Protein AF-I4A6F4-F1 (afdb_monomer_lite)

Radius of gyration: 48.56 Å; chains: 1; bounding box: 114×41×137 Å

Structure (mmCIF, N/CA/C/O backbone):
data_AF-I4A6F4-F1
#
_entry.id   AF-I4A6F4-F1
#
loop_
_atom_site.group_PDB
_atom_site.id
_atom_site.type_symbol
_atom_site.label_atom_id
_atom_site.label_alt_id
_atom_site.label_comp_id
_atom_site.label_asym_id
_atom_site.label_entity_id
_atom_site.label_seq_id
_atom_site.pdbx_PDB_ins_code
_atom_site.Cartn_x
_atom_site.Cartn_y
_atom_site.Cartn_z
_atom_site.occupancy
_atom_site.B_iso_or_equiv
_atom_site.auth_seq_id
_atom_site.auth_comp_id
_atom_site.auth_asym_id
_atom_site.auth_atom_id
_atom_site.pdbx_PDB_model_num
ATOM 1 N N . MET A 1 1 ? -72.789 24.870 46.160 1.00 51.16 1 MET A N 1
ATOM 2 C CA . MET A 1 1 ? -72.442 25.345 44.813 1.00 51.16 1 MET A CA 1
ATOM 3 C C . MET A 1 1 ? -71.368 26.387 45.045 1.00 51.16 1 MET A C 1
ATOM 5 O O . MET A 1 1 ? -71.705 27.502 45.407 1.00 51.16 1 MET A O 1
ATOM 9 N N . ASP A 1 2 ? -70.092 26.040 45.122 1.00 49.81 2 ASP A N 1
ATOM 10 C CA . ASP A 1 2 ? -69.411 24.898 44.516 1.00 49.81 2 ASP A CA 1
ATOM 11 C C . ASP A 1 2 ? -68.252 24.481 45.430 1.00 49.81 2 ASP A C 1
ATOM 13 O O . ASP A 1 2 ? -67.253 25.184 45.541 1.00 49.81 2 ASP A O 1
ATOM 17 N N . ASP A 1 3 ? -68.458 23.373 4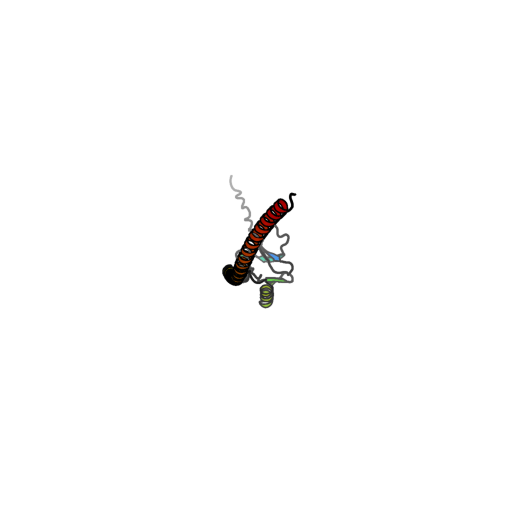6.141 1.00 59.25 3 ASP A N 1
ATOM 18 C CA . ASP A 1 3 ? -67.376 22.486 46.557 1.00 59.25 3 ASP A CA 1
ATOM 19 C C . ASP A 1 3 ? -67.260 21.441 45.440 1.00 59.25 3 ASP A C 1
ATOM 21 O O . ASP A 1 3 ? -68.283 21.059 44.866 1.00 59.25 3 ASP A O 1
ATOM 25 N N . ASP A 1 4 ? -66.031 20.998 45.193 1.00 53.00 4 ASP A N 1
ATOM 26 C CA . ASP A 1 4 ? -65.629 19.766 44.505 1.00 53.00 4 ASP A CA 1
ATOM 27 C C . ASP A 1 4 ? -64.910 19.874 43.151 1.00 53.00 4 ASP A C 1
ATOM 29 O O . ASP A 1 4 ? -65.380 20.445 42.167 1.00 53.00 4 ASP A O 1
ATOM 33 N N . LEU A 1 5 ? -63.793 19.131 43.150 1.00 51.16 5 LEU A N 1
ATOM 34 C CA . LEU A 1 5 ? -63.036 18.551 42.039 1.00 51.16 5 LEU A CA 1
ATOM 35 C C . LEU A 1 5 ? -61.946 19.426 41.416 1.00 51.16 5 LEU A C 1
ATOM 37 O O . LEU A 1 5 ? -61.908 19.654 40.209 1.00 51.16 5 LEU A O 1
ATOM 41 N N . ILE A 1 6 ? -60.937 19.758 42.227 1.00 55.88 6 ILE A N 1
ATOM 42 C CA . ILE A 1 6 ? -59.568 19.621 41.716 1.00 55.88 6 ILE A CA 1
ATOM 43 C C . ILE A 1 6 ? -59.304 18.114 41.681 1.00 55.88 6 ILE A C 1
ATOM 45 O O . ILE A 1 6 ? -59.107 17.482 42.716 1.00 55.88 6 ILE A O 1
ATOM 49 N N . LEU A 1 7 ? -59.405 17.530 40.488 1.00 46.59 7 LEU A N 1
ATOM 50 C CA . LEU A 1 7 ? -58.870 16.206 40.211 1.00 46.59 7 LEU A CA 1
ATOM 51 C C . LEU A 1 7 ? -57.353 16.312 40.399 1.00 46.59 7 LEU A C 1
ATOM 53 O O . LEU A 1 7 ? -56.658 16.836 39.532 1.00 46.59 7 LEU A O 1
ATOM 57 N N . GLU A 1 8 ? -56.852 15.893 41.561 1.00 54.62 8 GLU A N 1
ATOM 58 C CA . GLU A 1 8 ? -55.438 15.566 41.713 1.00 54.62 8 GLU A CA 1
ATOM 59 C C . GLU A 1 8 ? -55.176 14.374 40.791 1.00 54.62 8 GLU A C 1
ATOM 61 O O . GLU A 1 8 ? -55.435 13.223 41.145 1.00 54.62 8 GLU A O 1
ATOM 66 N N . GLU A 1 9 ? -54.757 14.657 39.557 1.00 61.19 9 GLU A N 1
ATOM 67 C CA . GLU A 1 9 ? -54.180 13.626 38.707 1.00 61.19 9 GLU A CA 1
ATOM 68 C C . GLU A 1 9 ? -52.990 13.026 39.466 1.00 61.19 9 GLU A C 1
ATOM 70 O O . GLU A 1 9 ? -52.179 13.786 40.014 1.00 61.19 9 GLU A O 1
ATOM 75 N N . PRO A 1 10 ? -52.894 11.689 39.573 1.00 58.97 10 PRO A N 1
ATOM 76 C CA . PRO A 1 10 ? -51.746 11.082 40.213 1.00 58.97 10 PRO A CA 1
ATOM 77 C C . PRO A 1 10 ? -50.509 11.540 39.442 1.00 58.97 10 PRO A C 1
ATOM 79 O O . PRO A 1 10 ? -50.438 11.400 38.223 1.00 58.97 10 PRO A O 1
ATOM 82 N N . PHE A 1 11 ? -49.557 12.140 40.155 1.00 52.06 11 PHE A N 1
ATOM 83 C CA . PHE A 1 11 ? -48.209 12.316 39.640 1.00 52.06 11 PHE A CA 1
ATOM 84 C C . PHE A 1 11 ? -47.697 10.915 39.305 1.00 52.06 11 PHE A C 1
ATOM 86 O O . PHE A 1 11 ? -47.312 10.177 40.211 1.00 52.06 11 PHE A O 1
ATOM 93 N N . ASP A 1 12 ? -47.744 10.537 38.029 1.00 57.62 12 ASP A N 1
ATOM 94 C CA . ASP A 1 12 ? -47.005 9.383 37.542 1.00 57.62 12 ASP A CA 1
ATOM 95 C C . ASP A 1 12 ? -45.531 9.666 37.856 1.00 57.62 12 ASP A C 1
ATOM 97 O O . ASP A 1 12 ? -44.896 10.565 37.295 1.00 57.62 12 ASP A O 1
ATOM 101 N N . GLU A 1 13 ? -45.010 8.956 38.852 1.00 55.34 13 GLU A N 1
ATOM 102 C CA . GLU A 1 13 ? -43.586 8.871 39.120 1.00 55.34 13 GLU A CA 1
ATOM 103 C C . GLU A 1 13 ? -42.965 8.292 37.848 1.00 55.34 13 GLU A C 1
ATOM 105 O O . GLU A 1 13 ? -43.191 7.131 37.517 1.00 55.34 13 GLU A O 1
ATOM 110 N N . TYR A 1 14 ? -42.283 9.130 37.061 1.00 57.88 14 TYR A N 1
ATOM 111 C CA . TYR A 1 14 ? -41.604 8.691 35.847 1.00 57.88 14 TYR A CA 1
ATOM 112 C C . TYR A 1 14 ? -40.527 7.678 36.247 1.00 57.88 14 TYR A C 1
ATOM 114 O O . TYR A 1 14 ? -39.403 8.063 36.578 1.00 57.88 14 TYR A O 1
ATOM 122 N N . GLU A 1 15 ? -40.866 6.388 36.237 1.00 63.31 15 GLU A N 1
ATOM 123 C CA . GLU A 1 15 ? -39.888 5.312 36.311 1.00 63.31 15 GLU A CA 1
ATOM 124 C C . GLU A 1 15 ? -38.983 5.463 35.089 1.00 63.31 15 GLU A C 1
ATOM 126 O O . GLU A 1 15 ? -39.359 5.168 33.954 1.00 63.31 15 GLU A O 1
ATOM 131 N N . GLN A 1 16 ? -37.797 6.026 35.308 1.00 72.62 16 GLN A N 1
ATOM 132 C CA . GLN A 1 16 ? -36.785 6.110 34.272 1.00 72.62 16 GLN A CA 1
ATOM 133 C C . GLN A 1 16 ? -36.462 4.678 33.835 1.00 72.62 16 GLN A C 1
ATOM 135 O O . GLN A 1 16 ? -36.217 3.825 34.684 1.00 72.62 16 GLN A O 1
ATOM 140 N N . GLU A 1 17 ? -36.476 4.392 32.534 1.00 85.94 17 GLU A N 1
ATOM 141 C CA . GLU A 1 17 ? -36.016 3.093 32.042 1.00 85.94 17 GLU A CA 1
ATOM 142 C C . GLU A 1 17 ? -34.481 3.024 32.115 1.00 85.94 17 GLU A C 1
ATOM 144 O O . GLU A 1 17 ? -33.806 4.024 31.836 1.00 85.94 17 GLU A O 1
ATOM 149 N N . PRO A 1 18 ? -33.895 1.871 32.489 1.00 93.31 18 PRO A N 1
ATOM 150 C CA . PRO A 1 18 ? -32.449 1.719 32.495 1.00 93.31 18 PRO A CA 1
ATOM 151 C C . PRO A 1 18 ? -31.903 1.818 31.068 1.00 93.31 18 PRO A C 1
ATOM 153 O O . PRO A 1 18 ? -32.432 1.234 30.119 1.00 93.31 18 PRO A O 1
ATOM 156 N N . ILE A 1 19 ? -30.794 2.533 30.922 1.00 95.75 19 ILE A N 1
ATOM 157 C CA . ILE A 1 19 ? -30.065 2.646 29.667 1.00 95.75 19 ILE A CA 1
ATOM 158 C C . ILE A 1 19 ? -29.242 1.374 29.480 1.00 95.75 19 ILE A C 1
ATOM 160 O O . ILE A 1 19 ? -28.391 1.037 30.305 1.00 95.75 19 ILE A O 1
ATOM 164 N N . LYS A 1 20 ? -29.475 0.676 28.371 1.00 96.88 20 LYS A N 1
ATOM 165 C CA . LYS A 1 20 ? -28.776 -0.565 28.020 1.00 96.88 20 LYS A CA 1
ATOM 166 C C . LYS A 1 20 ? -27.558 -0.249 27.171 1.00 96.88 20 LYS A C 1
ATOM 168 O O . LYS A 1 20 ? -27.630 0.620 26.304 1.00 96.88 20 LYS A O 1
ATOM 173 N N . VAL A 1 21 ? -26.460 -0.963 27.387 1.00 97.38 21 VAL A N 1
ATOM 174 C CA . VAL A 1 21 ? -25.222 -0.819 26.611 1.00 97.38 21 VAL A CA 1
ATOM 175 C C . VAL A 1 21 ? -25.013 -2.056 25.757 1.00 97.38 21 VAL A C 1
ATOM 177 O O . VAL A 1 21 ? -25.146 -3.186 26.227 1.00 97.38 21 VAL A O 1
ATOM 180 N N . TYR A 1 22 ? -24.661 -1.824 24.499 1.00 98.12 22 TYR A N 1
ATOM 181 C CA . TYR A 1 22 ? -24.540 -2.840 23.470 1.00 98.12 22 TYR A CA 1
ATOM 182 C C . TYR A 1 22 ? -23.189 -2.764 22.770 1.00 98.12 22 TYR A C 1
ATOM 184 O O . TYR A 1 22 ? -22.650 -1.676 22.575 1.00 98.12 22 TYR A O 1
ATOM 192 N N . VAL A 1 23 ? -22.677 -3.907 22.315 1.00 98.31 23 VAL A N 1
ATOM 193 C CA . VAL A 1 23 ? -21.463 -3.990 21.491 1.00 98.31 23 VAL A CA 1
ATOM 194 C C . VAL A 1 23 ? -21.682 -4.804 20.222 1.00 98.31 23 VAL A C 1
ATOM 196 O O . VAL A 1 23 ? -22.524 -5.701 20.184 1.00 98.31 23 VAL A O 1
ATOM 199 N N . GLN A 1 24 ? -20.889 -4.508 19.195 1.00 97.88 24 GLN A N 1
ATOM 200 C CA . GLN A 1 24 ? -20.689 -5.387 18.043 1.00 97.88 24 GLN A CA 1
ATOM 201 C C . GLN A 1 24 ? -19.291 -5.972 18.086 1.00 97.88 24 GLN A C 1
ATOM 203 O O . GLN A 1 24 ? -18.339 -5.293 18.485 1.00 97.88 24 GLN A O 1
ATOM 208 N N . THR A 1 25 ? -19.170 -7.209 17.618 1.00 97.94 25 THR A N 1
ATOM 209 C CA . THR A 1 25 ? -17.888 -7.892 17.508 1.00 97.94 25 THR A CA 1
ATOM 210 C C . THR A 1 25 ? -17.589 -8.324 16.083 1.00 97.94 25 THR A C 1
ATOM 212 O O . THR A 1 25 ? -18.502 -8.608 15.308 1.00 97.94 25 THR A O 1
ATOM 215 N N . ASP A 1 26 ? -16.305 -8.405 15.748 1.00 96.44 26 ASP A N 1
ATOM 216 C CA . ASP A 1 26 ? -15.858 -9.117 14.552 1.00 96.44 26 ASP A CA 1
ATOM 217 C C . ASP A 1 26 ? -15.886 -10.646 14.754 1.00 96.44 26 ASP A C 1
ATOM 219 O O . ASP A 1 26 ? -16.360 -11.161 15.773 1.00 96.44 26 ASP A O 1
ATOM 223 N N . THR A 1 27 ? -15.377 -11.389 13.768 1.00 95.06 27 THR A N 1
ATOM 224 C CA . THR A 1 27 ? -15.309 -12.859 13.800 1.00 95.06 27 THR A CA 1
ATOM 225 C C . THR A 1 27 ? -14.392 -13.415 14.886 1.00 95.06 27 THR A C 1
ATOM 227 O O . THR A 1 27 ? -14.558 -14.569 15.273 1.00 95.06 27 THR A O 1
ATOM 230 N N . ASP A 1 28 ? -13.455 -12.612 15.390 1.00 93.25 28 ASP A N 1
ATOM 231 C CA . ASP A 1 28 ? -12.518 -12.989 16.450 1.00 93.25 28 ASP A CA 1
ATOM 232 C C . ASP A 1 28 ? -13.023 -12.546 17.838 1.00 93.25 28 ASP A C 1
ATOM 234 O O . ASP A 1 28 ? -12.313 -12.675 18.840 1.00 93.25 28 ASP A O 1
ATOM 238 N N . GLY A 1 29 ? -14.244 -12.002 17.913 1.00 95.56 29 GLY A N 1
ATOM 239 C CA . GLY A 1 29 ? -14.855 -11.511 19.145 1.00 95.56 29 GLY A CA 1
ATOM 240 C C . GLY A 1 29 ? -14.322 -10.152 19.603 1.00 95.56 29 GLY A C 1
ATOM 241 O O . GLY A 1 29 ? -14.615 -9.738 20.726 1.00 95.56 29 GLY A O 1
ATOM 242 N N . ARG A 1 30 ? -13.541 -9.435 18.784 1.00 97.19 30 ARG A N 1
ATOM 243 C CA . ARG A 1 30 ? -13.025 -8.099 19.128 1.00 97.19 30 ARG A CA 1
ATOM 244 C C . ARG A 1 30 ? -14.174 -7.111 19.086 1.00 97.19 30 ARG A C 1
ATOM 246 O O . ARG A 1 30 ? -14.943 -7.119 18.132 1.00 97.19 30 ARG A O 1
ATOM 253 N N . ILE A 1 31 ? -14.290 -6.258 20.097 1.00 98.25 31 ILE A N 1
ATOM 254 C CA . ILE A 1 31 ? -15.349 -5.248 20.143 1.00 98.25 31 ILE A CA 1
ATOM 255 C C . ILE A 1 31 ? -14.988 -4.146 19.149 1.00 98.25 31 ILE A C 1
ATOM 257 O O . ILE A 1 31 ? -14.041 -3.396 19.372 1.00 98.25 31 ILE A O 1
ATOM 261 N N . ILE A 1 32 ? -15.744 -4.072 18.052 1.00 97.69 32 ILE A N 1
ATOM 262 C CA . ILE A 1 32 ? -15.523 -3.126 16.948 1.00 97.69 32 ILE A CA 1
ATOM 263 C C . ILE A 1 32 ? -16.420 -1.894 17.028 1.00 97.69 32 ILE A C 1
ATOM 265 O O . ILE A 1 32 ? -16.197 -0.917 16.316 1.00 97.69 32 ILE A O 1
ATOM 269 N N . SER A 1 33 ? -17.446 -1.946 17.877 1.00 97.94 33 SER A N 1
ATOM 270 C CA . SER A 1 33 ? -18.372 -0.848 18.118 1.00 97.94 33 SER A CA 1
ATOM 271 C C . SER A 1 33 ? -19.055 -1.019 19.470 1.00 97.94 33 SER A C 1
ATOM 273 O O . SER A 1 33 ? -19.253 -2.143 19.935 1.00 97.94 33 SER A O 1
ATOM 275 N N . ILE A 1 34 ? -19.431 0.095 20.090 1.00 97.94 34 ILE A N 1
ATOM 276 C CA . ILE A 1 34 ? -20.185 0.147 21.344 1.00 97.94 34 ILE A CA 1
ATOM 277 C C . ILE A 1 34 ? -21.226 1.265 21.246 1.00 97.94 34 ILE A C 1
ATOM 279 O O . ILE A 1 34 ? -20.953 2.318 20.674 1.00 97.94 34 ILE A O 1
ATOM 283 N N . ASN A 1 35 ? -22.430 1.043 21.763 1.00 97.50 35 ASN A N 1
ATOM 284 C CA . ASN A 1 35 ? -23.505 2.031 21.755 1.00 97.50 35 ASN A CA 1
ATOM 285 C C . ASN A 1 35 ? -24.459 1.830 22.943 1.00 97.50 35 ASN A C 1
ATOM 287 O O . ASN A 1 35 ? -24.297 0.889 23.720 1.00 97.50 35 ASN A O 1
ATOM 291 N N . SER A 1 36 ? -25.445 2.710 23.094 1.00 96.56 36 SER A N 1
ATOM 292 C CA . SER A 1 36 ? -26.486 2.607 24.116 1.00 96.56 36 SER A CA 1
ATOM 293 C C . SER A 1 36 ? -27.885 2.592 23.506 1.00 96.56 36 SER A C 1
ATOM 295 O O . SER A 1 36 ? -28.074 3.058 22.384 1.00 96.56 36 SER A O 1
ATOM 297 N N . SER A 1 37 ? -28.879 2.098 24.251 1.00 95.38 37 SER A N 1
ATOM 298 C CA . SER A 1 37 ? -30.295 2.100 23.838 1.00 95.38 37 SER A CA 1
ATOM 299 C C . SER A 1 37 ? -30.844 3.493 23.534 1.00 95.38 37 SER A C 1
ATOM 301 O O . SER A 1 37 ? -31.860 3.609 22.866 1.00 95.38 37 SER A O 1
ATOM 303 N N . VAL A 1 38 ? -30.180 4.550 24.006 1.00 94.50 38 VAL A N 1
ATOM 304 C CA . VAL A 1 38 ? -30.560 5.941 23.726 1.00 94.50 38 VAL A CA 1
ATOM 305 C C . VAL A 1 38 ? -30.331 6.303 22.258 1.00 94.50 38 VAL A C 1
ATOM 307 O O . VAL A 1 38 ? -31.074 7.100 21.695 1.00 94.50 38 VAL A O 1
ATOM 310 N N . PHE A 1 39 ? -29.293 5.735 21.641 1.00 94.25 39 PHE A N 1
ATOM 311 C CA . PHE A 1 39 ? -28.881 6.043 20.268 1.00 94.25 39 PHE A CA 1
ATOM 312 C C . PHE A 1 39 ? -29.023 4.845 19.323 1.00 94.25 39 PHE A C 1
ATOM 314 O O . PHE A 1 39 ? -28.575 4.912 18.177 1.00 94.25 39 PHE A O 1
ATOM 321 N N . LEU A 1 40 ? -29.574 3.734 19.813 1.00 94.50 40 LEU A N 1
ATOM 322 C CA . LEU A 1 40 ? -29.705 2.485 19.080 1.00 94.50 40 LEU A CA 1
ATOM 323 C C . LEU A 1 40 ? -31.178 2.077 19.020 1.00 94.50 40 LEU A C 1
ATOM 325 O O . LEU A 1 40 ? -31.688 1.457 19.949 1.00 94.50 40 LEU A O 1
ATOM 329 N N . ASP A 1 41 ? -31.829 2.413 17.905 1.00 91.88 41 ASP A N 1
ATOM 330 C CA . ASP A 1 41 ? -33.247 2.105 17.673 1.00 91.88 41 ASP A CA 1
ATOM 331 C C . ASP A 1 41 ? -33.496 0.598 17.479 1.00 91.88 41 ASP A C 1
ATOM 333 O O . ASP A 1 41 ? -34.516 0.067 17.916 1.00 91.88 41 ASP A O 1
ATOM 337 N N . ASP A 1 42 ? -32.558 -0.101 16.829 1.00 94.44 42 ASP A N 1
ATOM 338 C CA . ASP A 1 42 ? -32.621 -1.541 16.567 1.00 94.44 42 ASP A CA 1
ATOM 339 C C . ASP A 1 42 ? -31.322 -2.229 17.029 1.00 94.44 42 ASP A C 1
ATOM 341 O O . ASP A 1 42 ? -30.268 -2.033 16.413 1.00 94.44 42 ASP A O 1
ATOM 345 N N . PRO A 1 43 ? -31.367 -3.050 18.096 1.00 94.38 43 PRO A N 1
ATOM 346 C CA . PRO A 1 43 ? -30.208 -3.784 18.586 1.00 94.38 43 PRO A CA 1
ATOM 347 C C . PRO A 1 43 ? -29.925 -5.073 17.797 1.00 94.38 43 PRO A C 1
ATOM 349 O O . PRO A 1 43 ? -29.087 -5.871 18.216 1.00 94.38 43 PRO A O 1
ATOM 352 N N . THR A 1 44 ? -30.589 -5.318 16.663 1.00 96.31 44 THR A N 1
ATOM 353 C CA . THR A 1 44 ? -30.314 -6.491 15.822 1.00 96.31 44 THR A CA 1
ATOM 354 C C . THR A 1 44 ? -28.837 -6.543 15.418 1.00 96.31 44 THR A C 1
ATOM 356 O O . THR A 1 44 ? -28.289 -5.609 14.835 1.00 96.31 44 THR A O 1
ATOM 359 N N . GLY A 1 45 ? -28.175 -7.659 15.732 1.00 94.25 45 GLY A N 1
ATOM 360 C CA . GLY A 1 45 ? -26.740 -7.847 15.485 1.00 94.25 45 GLY A CA 1
ATOM 361 C C . GLY A 1 45 ? -25.820 -7.252 16.557 1.00 94.25 45 GLY A C 1
ATOM 362 O O . GLY A 1 45 ? -24.604 -7.305 16.394 1.00 94.25 45 GLY A O 1
ATOM 363 N N . TRP A 1 46 ? -26.374 -6.716 17.645 1.00 97.62 46 TRP A N 1
ATOM 364 C CA . TRP A 1 46 ? -25.629 -6.259 18.813 1.00 97.62 46 TRP A CA 1
ATOM 365 C C . TRP A 1 46 ? -25.824 -7.200 20.004 1.00 97.62 46 TRP A C 1
ATOM 367 O O . TRP A 1 46 ? -26.844 -7.877 20.127 1.00 97.62 46 TRP A O 1
ATOM 377 N N . VAL A 1 47 ? -24.853 -7.211 20.915 1.00 97.44 47 VAL A N 1
ATOM 378 C CA . VAL A 1 47 ? -24.918 -7.959 22.175 1.00 97.44 47 VAL A CA 1
ATOM 379 C C . VAL A 1 47 ? -25.037 -6.973 23.330 1.00 97.44 47 VAL A C 1
ATOM 381 O O . VAL A 1 47 ? -24.193 -6.088 23.462 1.00 97.44 47 VAL A O 1
ATOM 384 N N . GLN A 1 48 ? -26.078 -7.108 24.157 1.00 97.38 48 GLN A N 1
ATOM 385 C CA . GLN A 1 48 ? -26.209 -6.330 25.394 1.00 97.38 48 GLN A CA 1
ATOM 386 C C . GLN A 1 48 ? -25.155 -6.801 26.401 1.00 97.38 48 GLN A C 1
ATOM 388 O O . GLN A 1 48 ? -25.042 -8.001 26.644 1.00 97.38 48 GLN A O 1
ATOM 393 N N . ILE A 1 49 ? -24.409 -5.865 26.987 1.00 97.12 49 ILE A N 1
ATOM 394 C CA . ILE A 1 49 ? -23.320 -6.156 27.936 1.00 97.12 49 ILE A CA 1
ATOM 395 C C . ILE A 1 49 ? -23.539 -5.569 29.333 1.00 97.12 49 ILE A C 1
ATOM 397 O O . ILE A 1 49 ? -22.877 -5.994 30.273 1.00 97.12 49 ILE A O 1
ATOM 401 N N . ASP A 1 50 ? -24.423 -4.577 29.472 1.00 96.62 50 ASP A N 1
ATOM 402 C CA . ASP A 1 50 ? -24.720 -3.898 30.740 1.00 96.62 50 ASP A CA 1
ATOM 403 C C . ASP A 1 50 ? -26.051 -3.137 30.633 1.00 96.62 50 ASP A C 1
ATOM 405 O O . ASP A 1 50 ? -26.547 -2.878 29.529 1.00 96.62 50 ASP A O 1
ATOM 409 N N . GLU A 1 51 ? -26.619 -2.756 31.772 1.00 95.88 51 GLU A N 1
ATOM 410 C CA . GLU A 1 51 ? -27.749 -1.834 31.878 1.00 95.88 51 GLU A CA 1
ATOM 411 C C . GLU A 1 51 ? -27.689 -1.039 33.188 1.00 95.88 51 GLU A C 1
ATOM 413 O O . GLU A 1 51 ? -27.235 -1.536 34.218 1.00 95.88 51 GLU A O 1
ATOM 418 N N . GLY A 1 52 ? -28.130 0.218 33.165 1.00 94.19 52 GLY A N 1
ATOM 419 C CA . GLY A 1 52 ? -28.119 1.049 34.364 1.00 94.19 52 GLY A CA 1
ATOM 420 C C . GLY A 1 52 ? -28.650 2.460 34.151 1.00 94.19 52 GLY A C 1
ATOM 421 O O . GLY A 1 52 ? -29.064 2.837 33.061 1.00 94.19 52 GLY A O 1
ATOM 422 N N . TYR A 1 53 ? -28.634 3.249 35.222 1.00 93.06 53 TYR A N 1
ATOM 423 C CA . TYR A 1 53 ? -29.217 4.597 35.264 1.00 93.06 53 TYR A CA 1
ATOM 424 C C . TYR A 1 53 ? -28.172 5.722 35.173 1.00 93.06 53 TYR A C 1
ATOM 426 O O . TYR A 1 53 ? -28.493 6.893 35.378 1.00 93.06 53 TYR A O 1
ATOM 434 N N . ASP A 1 54 ? -26.902 5.395 34.909 1.00 89.81 54 ASP A N 1
ATOM 435 C CA . ASP A 1 54 ? -25.836 6.395 34.833 1.00 89.81 54 ASP A CA 1
ATOM 436 C C . ASP A 1 54 ? -25.892 7.139 33.487 1.00 89.81 54 ASP A C 1
ATOM 438 O O . ASP A 1 54 ? -25.496 6.632 32.432 1.00 89.81 54 ASP A O 1
ATOM 442 N N . ASN A 1 55 ? -26.355 8.390 33.541 1.00 86.25 55 ASN A N 1
ATOM 443 C CA . ASN A 1 55 ? -26.476 9.266 32.374 1.00 86.25 55 ASN A CA 1
ATOM 444 C C . ASN A 1 55 ? -25.130 9.711 31.772 1.00 86.25 55 ASN A C 1
ATOM 446 O O . ASN A 1 55 ? -25.113 10.395 30.753 1.00 86.25 55 ASN A O 1
ATOM 450 N N . VAL A 1 56 ? -23.997 9.363 32.381 1.00 88.50 56 VAL A N 1
ATOM 451 C CA . VAL A 1 56 ? -22.663 9.599 31.823 1.00 88.50 56 VAL A CA 1
ATOM 452 C C . VAL A 1 56 ? -22.141 8.308 31.202 1.00 88.50 56 VAL A C 1
ATOM 454 O O . VAL A 1 56 ? -21.857 8.289 30.000 1.00 88.50 56 VAL A O 1
ATOM 457 N N . LYS A 1 57 ? -22.041 7.231 31.993 1.00 92.94 57 LYS A N 1
ATOM 458 C CA . LYS A 1 57 ? -21.449 5.953 31.564 1.00 92.94 57 LYS A CA 1
ATOM 459 C C . LYS A 1 57 ? -22.325 5.221 30.545 1.00 92.94 57 LYS A C 1
ATOM 461 O O . LYS A 1 57 ? -21.819 4.818 29.498 1.00 92.94 57 LYS A O 1
ATOM 466 N N . HIS A 1 58 ? -23.615 5.033 30.839 1.00 94.88 58 HIS A N 1
ATOM 467 C CA . HIS A 1 58 ? -24.521 4.253 29.987 1.00 94.88 58 HIS A CA 1
ATOM 468 C C . HIS A 1 58 ? -25.060 5.084 28.823 1.00 94.88 58 HIS A C 1
ATOM 470 O O . HIS A 1 58 ? -25.169 4.562 27.721 1.00 94.88 58 HIS A O 1
ATOM 476 N N . TYR A 1 59 ? -25.329 6.380 29.018 1.00 93.19 59 TYR A N 1
ATOM 477 C CA . TYR A 1 59 ? -25.875 7.243 27.958 1.00 93.19 59 TYR A CA 1
ATOM 478 C C . TYR A 1 59 ? -24.907 7.389 26.774 1.00 93.19 59 TYR A C 1
ATOM 480 O O . TYR A 1 59 ? -25.249 7.029 25.651 1.00 93.19 59 TYR A O 1
ATOM 488 N N . HIS A 1 60 ? -23.671 7.842 27.019 1.00 93.00 60 HIS A N 1
ATOM 489 C CA . HIS A 1 60 ? -22.637 8.039 25.992 1.00 93.00 60 HIS A CA 1
ATOM 490 C C . HIS A 1 60 ? -21.587 6.921 26.013 1.00 93.00 60 HIS A C 1
ATOM 492 O O . HIS A 1 60 ? -20.383 7.172 26.117 1.00 93.00 60 HIS A O 1
ATOM 498 N N . ALA A 1 61 ? -22.041 5.671 25.890 1.00 95.19 61 ALA A N 1
ATOM 499 C CA . ALA A 1 61 ? -21.180 4.499 26.045 1.00 95.19 61 ALA A CA 1
ATOM 500 C C . ALA A 1 61 ? -19.937 4.502 25.128 1.00 95.19 61 ALA A C 1
ATOM 502 O O . ALA A 1 61 ? -18.860 4.080 25.546 1.00 95.19 61 ALA A O 1
ATOM 503 N N . GLN A 1 62 ? -20.063 5.065 23.922 1.00 93.69 62 GLN A N 1
ATOM 504 C CA . GLN A 1 62 ? -18.979 5.264 22.945 1.00 93.69 62 GLN A CA 1
ATOM 505 C C . GLN A 1 62 ? -17.735 5.953 23.510 1.00 93.69 62 GLN A C 1
ATOM 507 O O . GLN A 1 62 ? -16.621 5.583 23.149 1.00 93.69 62 GLN A O 1
ATOM 512 N N . GLY A 1 63 ? -17.924 6.944 24.383 1.00 93.50 63 GLY A N 1
ATOM 513 C CA . GLY A 1 63 ? -16.830 7.706 24.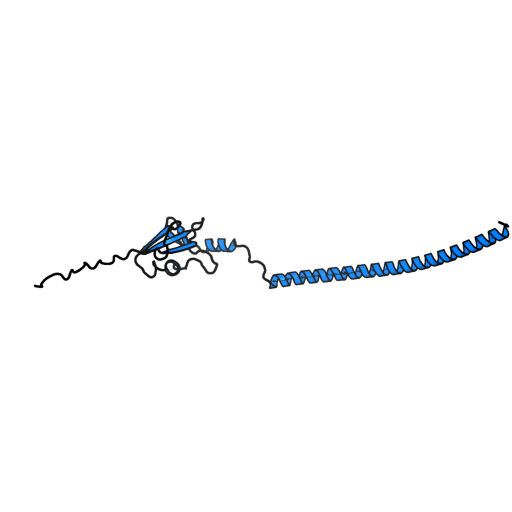986 1.00 93.50 63 GLY A CA 1
ATOM 514 C C . GLY A 1 63 ? -16.569 7.368 26.450 1.00 93.50 63 GLY A C 1
ATOM 515 O O . GLY A 1 63 ? -15.455 7.567 26.923 1.00 93.50 63 GLY A O 1
ATOM 516 N N . ASN A 1 64 ? -17.575 6.855 27.164 1.00 94.81 64 ASN A N 1
ATOM 517 C CA . ASN A 1 64 ? -17.546 6.810 28.629 1.00 94.81 64 ASN A CA 1
ATOM 518 C C . ASN A 1 64 ? -17.584 5.398 29.222 1.00 94.81 64 ASN A C 1
ATOM 520 O O . ASN A 1 64 ? -17.340 5.241 30.417 1.00 94.81 64 ASN A O 1
ATOM 524 N N . TYR A 1 65 ? -17.908 4.371 28.432 1.00 96.50 65 TYR A N 1
ATOM 525 C CA . TYR A 1 65 ? -18.081 3.022 28.973 1.00 96.50 65 TYR A CA 1
ATOM 526 C C . TYR A 1 65 ? -16.767 2.241 29.059 1.00 96.50 65 TYR A C 1
ATOM 528 O O . TYR A 1 65 ? -16.531 1.533 30.037 1.00 96.50 65 TYR A O 1
ATOM 536 N N . LEU A 1 66 ? -15.912 2.364 28.041 1.00 96.75 66 LEU A N 1
ATOM 537 C CA . LEU A 1 66 ? -14.633 1.661 27.949 1.00 96.75 66 LEU A CA 1
ATOM 538 C C . LEU A 1 66 ? -13.504 2.568 28.467 1.00 96.75 66 LEU A C 1
ATOM 540 O O . LEU A 1 66 ? -13.195 3.553 27.798 1.00 96.75 66 LEU A O 1
ATOM 544 N N . PRO A 1 67 ? -12.846 2.248 29.602 1.00 95.38 67 PRO A N 1
ATOM 545 C CA . PRO A 1 67 ? -11.843 3.128 30.213 1.00 95.38 67 PRO A CA 1
ATOM 546 C C . PRO A 1 67 ? -10.684 3.532 29.293 1.00 95.38 67 PRO A C 1
ATOM 548 O O . PRO A 1 67 ? -10.186 4.647 29.396 1.00 95.38 67 PRO A O 1
ATOM 551 N N . ASN A 1 68 ? -10.268 2.637 28.391 1.00 95.62 68 ASN A N 1
ATOM 552 C CA . ASN A 1 68 ? -9.180 2.883 27.440 1.00 95.62 68 ASN A CA 1
ATOM 553 C C . ASN A 1 68 ? -9.689 3.266 26.039 1.00 95.62 68 ASN A C 1
ATOM 555 O O . ASN A 1 68 ? -8.913 3.271 25.087 1.00 95.62 68 ASN A O 1
ATOM 559 N N . GLY A 1 69 ? -10.990 3.530 25.887 1.00 96.12 69 GLY A N 1
ATOM 560 C CA . GLY A 1 69 ? -11.626 3.721 24.587 1.00 96.12 69 GLY A CA 1
ATOM 561 C C . GLY A 1 69 ? -11.653 2.451 23.727 1.00 96.12 69 GLY A C 1
ATOM 562 O O . GLY A 1 69 ? -11.126 1.399 24.092 1.00 96.12 69 GLY A O 1
ATOM 563 N N . LEU A 1 70 ? -12.292 2.545 22.562 1.00 97.44 70 LEU A N 1
ATOM 564 C CA . LEU A 1 70 ? -12.517 1.405 21.668 1.00 97.44 70 LEU A CA 1
ATOM 565 C C . LEU A 1 70 ? -11.218 0.853 21.054 1.00 97.44 70 LEU A C 1
ATOM 567 O O . LEU A 1 70 ? -11.046 -0.363 20.970 1.00 97.44 70 LEU A O 1
ATOM 571 N N . PHE A 1 71 ? -10.301 1.736 20.661 1.00 96.62 71 PHE A N 1
ATOM 572 C CA . PHE A 1 71 ? -9.017 1.404 20.043 1.00 96.62 71 PHE A CA 1
ATOM 573 C C . PHE A 1 71 ? -7.887 2.267 20.612 1.00 96.62 71 PHE A C 1
ATOM 575 O O . PHE A 1 71 ? -8.134 3.341 21.161 1.00 96.62 71 PHE A O 1
ATOM 582 N N . ASP A 1 72 ? -6.653 1.779 20.503 1.00 95.75 72 ASP A N 1
ATOM 583 C CA . ASP A 1 72 ? -5.446 2.509 20.901 1.00 95.75 72 ASP A CA 1
ATOM 584 C C . ASP A 1 72 ? -4.851 3.360 19.763 1.00 95.75 72 ASP A C 1
ATOM 586 O O . ASP A 1 72 ? -5.386 3.432 18.658 1.00 95.75 72 ASP A O 1
ATOM 590 N N . GLU A 1 73 ? -3.717 4.013 20.029 1.00 94.94 73 GLU A N 1
ATOM 591 C CA . GLU A 1 73 ? -2.991 4.857 19.066 1.00 94.94 73 GLU A CA 1
ATOM 592 C C . GLU A 1 73 ? -2.498 4.088 17.832 1.00 94.94 73 GLU A C 1
ATOM 594 O O . GLU A 1 73 ? -2.291 4.678 16.774 1.00 94.94 73 GLU A O 1
ATOM 599 N N . SER A 1 74 ? -2.338 2.766 17.950 1.00 92.62 74 SER A N 1
ATOM 600 C CA . SER A 1 74 ? -2.001 1.893 16.825 1.00 92.62 74 SER A CA 1
ATOM 601 C C . SER A 1 74 ? -3.247 1.466 16.045 1.00 92.62 74 SER A C 1
ATOM 603 O O . SER A 1 74 ? -3.129 0.753 15.055 1.00 92.62 74 SER A O 1
ATOM 605 N N . GLY A 1 75 ? -4.452 1.870 16.452 1.00 94.44 75 GLY A N 1
ATOM 606 C CA . GLY A 1 75 ? -5.710 1.453 15.834 1.00 94.44 75 GLY A CA 1
ATOM 607 C C . GLY A 1 75 ? -6.102 0.009 16.159 1.00 94.44 75 GLY A C 1
ATOM 608 O O . GLY A 1 75 ? -6.952 -0.556 15.477 1.00 94.44 75 GLY A O 1
ATOM 609 N N . CYS A 1 76 ? -5.483 -0.617 17.165 1.00 96.44 76 CYS A N 1
ATOM 610 C CA . CYS A 1 76 ? -5.877 -1.942 17.634 1.00 96.44 76 CYS A CA 1
ATOM 611 C C . CYS A 1 76 ? -7.060 -1.819 18.604 1.00 96.44 76 CYS A C 1
ATOM 613 O O . CYS A 1 76 ? -7.004 -1.038 19.554 1.00 96.44 76 CYS A O 1
ATOM 615 N N . TYR A 1 77 ? -8.109 -2.628 18.421 1.00 97.88 77 TYR A N 1
ATOM 616 C CA . TYR A 1 77 ? -9.220 -2.692 19.379 1.00 97.88 77 TYR A CA 1
ATOM 617 C C . TYR A 1 77 ? -8.725 -3.118 20.766 1.00 97.88 77 TYR A C 1
ATOM 619 O O . TYR A 1 77 ? -7.955 -4.075 20.876 1.00 97.88 77 TYR A O 1
ATOM 627 N N . ASN A 1 78 ? -9.178 -2.431 21.817 1.00 98.00 78 ASN A N 1
ATOM 628 C CA . ASN A 1 78 ? -8.709 -2.641 23.191 1.00 98.00 78 ASN A CA 1
ATOM 629 C C . ASN A 1 78 ? -9.424 -3.772 23.932 1.00 98.00 78 ASN A C 1
ATOM 631 O O . ASN A 1 78 ? -8.908 -4.250 24.941 1.00 98.00 78 ASN A O 1
ATOM 635 N N . TYR A 1 79 ? -10.594 -4.198 23.458 1.00 98.06 79 TYR A N 1
ATOM 636 C CA . TYR A 1 79 ? -11.451 -5.143 24.168 1.00 98.06 79 TYR A CA 1
ATOM 637 C C . TYR A 1 79 ? -11.978 -6.237 23.241 1.00 98.06 79 TYR A C 1
ATOM 639 O O . TYR A 1 79 ? -12.093 -6.058 22.027 1.00 98.06 79 TYR A O 1
ATOM 647 N N . ARG A 1 80 ? -12.316 -7.377 23.834 1.00 97.62 80 ARG A N 1
ATOM 648 C CA . ARG A 1 80 ? -13.010 -8.499 23.206 1.00 97.62 80 ARG A CA 1
ATOM 649 C C . ARG A 1 80 ? -14.129 -8.989 24.112 1.00 97.62 80 ARG A C 1
ATOM 651 O O . ARG A 1 80 ? -14.089 -8.763 25.320 1.00 97.62 80 ARG A O 1
ATOM 658 N N . LEU A 1 81 ? -15.108 -9.652 23.522 1.00 97.56 81 LEU A N 1
ATOM 659 C CA . LEU A 1 81 ? -16.218 -10.251 24.243 1.00 97.56 81 LEU A CA 1
ATOM 660 C C . LEU A 1 81 ? -15.924 -11.735 24.494 1.00 97.56 81 LEU A C 1
ATOM 662 O O . LEU A 1 81 ? -15.680 -12.484 23.549 1.00 97.56 81 LEU A O 1
ATOM 666 N N . ILE A 1 82 ? -15.939 -12.160 25.757 1.00 95.56 82 ILE A N 1
ATOM 667 C CA . ILE A 1 82 ? -15.787 -13.566 26.161 1.00 95.56 82 ILE A CA 1
ATOM 668 C C . ILE A 1 82 ? -16.953 -13.906 27.072 1.00 95.56 82 ILE A C 1
ATOM 670 O O . ILE A 1 82 ? -17.125 -13.250 28.090 1.00 95.56 82 ILE A O 1
ATOM 674 N N . ASP A 1 83 ? -17.755 -14.904 26.706 1.00 93.19 83 ASP A N 1
ATOM 675 C CA . ASP A 1 83 ? -18.894 -15.360 27.518 1.00 93.19 83 ASP A CA 1
ATOM 676 C C . ASP A 1 83 ? -19.853 -14.224 27.946 1.00 93.19 83 ASP A C 1
ATOM 678 O O . ASP A 1 83 ? -20.470 -14.271 29.005 1.00 93.19 83 ASP A O 1
ATOM 682 N N . GLY A 1 84 ? -19.988 -13.190 27.104 1.00 91.62 84 GLY A N 1
ATOM 683 C CA . GLY A 1 84 ? -20.817 -12.006 27.367 1.00 91.62 84 GLY A CA 1
ATOM 684 C C . GLY A 1 84 ? -20.125 -10.893 28.164 1.00 91.62 84 GLY A C 1
ATOM 685 O O . GLY A 1 84 ? -20.696 -9.816 28.309 1.00 91.62 84 GLY A O 1
ATOM 686 N N . GLU A 1 85 ? -18.890 -11.102 28.620 1.00 95.44 85 GLU A N 1
ATOM 687 C CA . GLU A 1 85 ? -18.116 -10.117 29.375 1.00 95.44 85 GLU A CA 1
ATOM 688 C C . GLU A 1 85 ? -17.097 -9.372 28.509 1.00 95.44 85 GLU A C 1
ATOM 690 O O . GLU A 1 85 ? -16.441 -9.934 27.626 1.00 95.44 85 GLU A O 1
ATOM 695 N N . VAL A 1 86 ? -16.935 -8.079 28.797 1.00 97.50 86 VAL A N 1
ATOM 696 C CA . VAL A 1 86 ? -15.944 -7.215 28.152 1.00 97.50 86 VAL A CA 1
ATOM 697 C C . VAL A 1 86 ? -14.581 -7.429 28.802 1.00 97.50 86 VAL A C 1
ATOM 699 O O . VAL A 1 86 ? -14.346 -7.013 29.936 1.00 97.50 86 VAL A O 1
ATOM 702 N N . VAL A 1 87 ? -13.656 -8.024 28.055 1.00 97.81 87 VAL A N 1
ATOM 703 C CA . VAL A 1 87 ? -12.301 -8.334 28.521 1.00 97.81 87 VAL A CA 1
ATOM 704 C C . VAL A 1 87 ? -11.279 -7.548 27.708 1.00 97.81 87 VAL A C 1
ATOM 706 O O . VAL A 1 87 ? -11.354 -7.483 26.483 1.00 97.81 87 VAL A O 1
ATOM 709 N N . GLY A 1 88 ? -10.309 -6.932 28.386 1.00 97.31 88 GLY A N 1
ATOM 710 C CA . GLY A 1 88 ? -9.211 -6.226 27.723 1.00 97.31 88 GLY A CA 1
ATOM 711 C C . GLY A 1 88 ? -8.319 -7.183 26.927 1.00 97.31 88 GLY A C 1
ATOM 712 O O . GLY A 1 88 ? -7.971 -8.259 27.413 1.00 97.31 88 GLY A O 1
ATOM 713 N N . ARG A 1 89 ? -7.934 -6.785 25.712 1.00 97.25 89 ARG A N 1
ATOM 714 C CA . ARG A 1 89 ? -6.929 -7.489 24.903 1.00 97.25 89 ARG A CA 1
ATOM 715 C C . ARG A 1 89 ? -5.532 -7.224 25.455 1.00 97.25 89 ARG A C 1
ATOM 717 O O . ARG A 1 89 ? -5.234 -6.105 25.881 1.00 97.25 89 ARG A O 1
ATOM 724 N N . THR A 1 90 ? -4.677 -8.242 25.448 1.00 95.88 90 THR A N 1
ATOM 725 C CA . THR A 1 90 ? -3.311 -8.109 25.965 1.00 95.88 90 THR A CA 1
ATOM 726 C C . THR A 1 90 ? -2.423 -7.318 25.005 1.00 95.88 90 THR A C 1
ATOM 728 O O . THR A 1 90 ? -2.745 -7.128 23.828 1.00 95.88 90 THR A O 1
ATOM 731 N N . ALA A 1 91 ? -1.283 -6.838 25.505 1.00 95.31 91 ALA A N 1
ATOM 732 C CA . ALA A 1 91 ? -0.303 -6.150 24.671 1.00 95.31 91 ALA A CA 1
ATOM 733 C C . ALA A 1 91 ? 0.265 -7.085 23.592 1.00 95.31 91 ALA A C 1
ATOM 735 O O . ALA A 1 91 ? 0.464 -6.657 22.462 1.00 95.31 91 ALA A O 1
ATOM 736 N N . GLU A 1 92 ? 0.451 -8.367 23.909 1.00 95.31 92 GLU A N 1
ATOM 737 C CA . GLU A 1 92 ? 0.977 -9.379 22.990 1.00 95.31 92 GLU A CA 1
ATOM 738 C C . GLU A 1 92 ? 0.013 -9.647 21.828 1.00 95.31 92 GLU A C 1
ATOM 740 O O . GLU A 1 92 ? 0.449 -9.711 20.681 1.00 95.31 92 GLU A O 1
ATOM 745 N N . GLU A 1 93 ? -1.295 -9.748 22.095 1.00 94.56 93 GLU A N 1
ATOM 746 C CA . GLU A 1 93 ? -2.312 -9.913 21.046 1.00 94.56 93 GLU A CA 1
ATOM 747 C C . GLU A 1 93 ? -2.316 -8.722 20.076 1.00 94.56 93 GLU A C 1
ATOM 749 O O . GLU A 1 93 ? -2.422 -8.900 18.860 1.00 94.56 93 GLU A O 1
ATOM 754 N N . LYS A 1 94 ? -2.199 -7.500 20.609 1.00 95.50 94 LYS A N 1
ATOM 755 C CA . LYS A 1 94 ? -2.186 -6.267 19.810 1.00 95.50 94 LYS A CA 1
ATOM 756 C C . LYS A 1 94 ? -0.860 -6.069 19.070 1.00 95.50 94 LYS A C 1
ATOM 758 O O . LYS A 1 94 ? -0.866 -5.573 17.943 1.00 95.50 94 LYS A O 1
ATOM 763 N N . GLN A 1 95 ? 0.257 -6.495 19.661 1.00 94.75 95 GLN A N 1
ATOM 764 C CA . GLN A 1 95 ? 1.569 -6.458 19.020 1.00 94.75 95 GLN A CA 1
ATOM 765 C C . GLN A 1 95 ? 1.629 -7.443 17.854 1.00 94.75 95 GLN A C 1
ATOM 767 O O . GLN A 1 95 ? 1.997 -7.043 16.759 1.00 94.75 95 GLN A O 1
ATOM 772 N N . ALA A 1 96 ? 1.170 -8.684 18.042 1.00 93.88 96 ALA A N 1
ATOM 773 C CA . ALA A 1 96 ? 1.116 -9.672 16.966 1.00 93.88 96 ALA A CA 1
ATOM 774 C C . ALA A 1 96 ? 0.232 -9.208 15.794 1.00 93.88 96 ALA A C 1
ATOM 776 O O . ALA A 1 96 ? 0.574 -9.427 14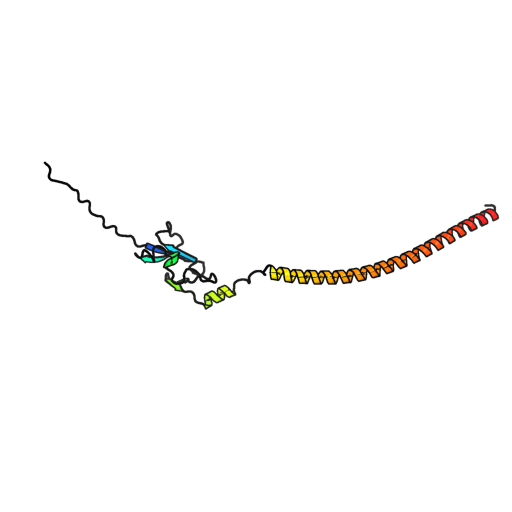.634 1.00 93.88 96 ALA A O 1
ATOM 777 N N . GLU A 1 97 ? -0.888 -8.533 16.082 1.00 93.31 97 GLU A N 1
ATOM 778 C CA . GLU A 1 97 ? -1.722 -7.906 15.052 1.00 93.31 97 GLU A CA 1
ATOM 779 C C . GLU A 1 97 ? -0.967 -6.797 14.311 1.00 93.31 97 GLU A C 1
ATOM 781 O O . GLU A 1 97 ? -1.014 -6.739 13.086 1.00 93.31 97 GLU A O 1
ATOM 786 N N . THR A 1 98 ? -0.265 -5.934 15.047 1.00 93.38 98 THR A N 1
ATOM 787 C CA . THR A 1 98 ? 0.519 -4.832 14.476 1.00 93.38 98 THR A CA 1
ATOM 788 C C . THR A 1 98 ? 1.659 -5.350 13.603 1.00 93.38 98 THR A C 1
ATOM 790 O O . THR A 1 98 ? 1.830 -4.869 12.487 1.00 93.38 98 THR A O 1
ATOM 793 N N . ASP A 1 99 ? 2.375 -6.373 14.063 1.00 93.88 99 ASP A N 1
ATOM 794 C CA . ASP A 1 99 ? 3.487 -7.009 13.349 1.00 93.88 99 ASP A CA 1
ATOM 795 C C . ASP A 1 99 ? 3.026 -7.735 12.078 1.00 93.88 99 ASP A C 1
ATOM 797 O O . ASP A 1 99 ? 3.783 -7.859 11.116 1.00 93.88 99 ASP A O 1
ATOM 801 N N . ALA A 1 100 ? 1.779 -8.215 12.055 1.00 94.75 100 ALA A N 1
ATOM 802 C CA . ALA A 1 100 ? 1.189 -8.860 10.888 1.00 94.75 100 ALA A CA 1
ATOM 803 C C . ALA A 1 100 ? 0.711 -7.863 9.817 1.00 94.75 100 ALA A C 1
ATOM 805 O O . ALA A 1 100 ? 0.368 -8.280 8.706 1.00 94.75 100 ALA A O 1
ATOM 806 N N . ARG A 1 101 ? 0.658 -6.557 10.119 1.00 93.00 101 ARG A N 1
ATOM 807 C CA . ARG A 1 101 ? 0.252 -5.546 9.136 1.00 93.00 101 ARG A CA 1
ATOM 808 C C . ARG A 1 101 ? 1.341 -5.390 8.074 1.00 93.00 101 ARG A C 1
ATOM 810 O O . ARG A 1 101 ? 2.527 -5.380 8.401 1.00 93.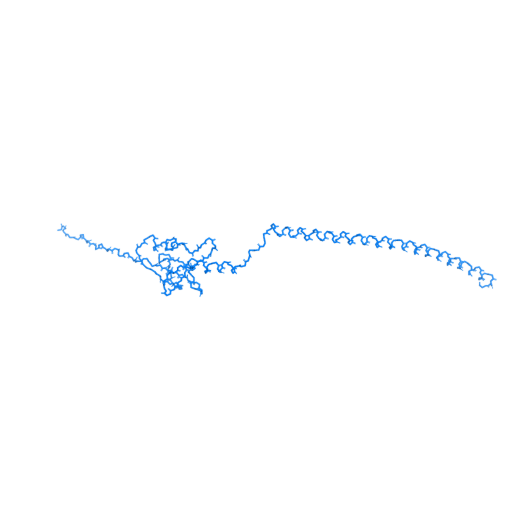00 101 ARG A O 1
ATOM 817 N N . PRO A 1 102 ? 0.964 -5.241 6.793 1.00 93.81 102 PRO A N 1
ATOM 818 C CA . PRO A 1 102 ? 1.939 -4.955 5.755 1.00 93.81 102 PRO A CA 1
ATOM 819 C C . PRO A 1 102 ? 2.652 -3.637 6.062 1.00 93.81 102 PRO A C 1
ATOM 821 O O . PRO A 1 102 ? 2.031 -2.682 6.539 1.00 93.81 102 PRO A O 1
ATOM 824 N N . ALA A 1 103 ? 3.950 -3.584 5.757 1.00 89.94 103 ALA A N 1
ATOM 825 C CA . ALA A 1 103 ? 4.706 -2.344 5.829 1.00 89.94 103 ALA A CA 1
ATOM 826 C C . ALA A 1 103 ? 4.000 -1.253 5.001 1.00 89.94 103 ALA A C 1
ATOM 828 O O . ALA A 1 103 ? 3.423 -1.561 3.947 1.00 89.94 103 ALA A O 1
ATOM 829 N N . PRO A 1 104 ? 4.026 0.011 5.453 1.00 90.06 104 PRO A N 1
ATOM 830 C CA . PRO A 1 104 ? 3.490 1.101 4.658 1.00 90.06 104 PRO A CA 1
ATOM 831 C C . PRO A 1 104 ? 4.201 1.150 3.295 1.00 90.06 104 PRO A C 1
ATOM 833 O O . PRO A 1 104 ? 5.371 0.766 3.193 1.00 90.06 104 PRO A O 1
ATOM 836 N N . PRO A 1 105 ? 3.515 1.606 2.233 1.00 93.69 105 PRO A N 1
ATOM 837 C CA . PRO A 1 105 ? 4.173 1.819 0.952 1.00 93.69 105 PRO A CA 1
ATOM 838 C C . PRO A 1 105 ? 5.326 2.825 1.112 1.00 93.69 105 PRO A C 1
ATOM 840 O O . PRO A 1 105 ? 5.246 3.696 1.985 1.00 93.69 105 PRO A O 1
ATOM 843 N N . PRO A 1 106 ? 6.365 2.749 0.259 1.00 95.75 106 PRO A N 1
ATOM 844 C CA . PRO A 1 106 ? 7.464 3.699 0.308 1.00 95.75 106 PRO A CA 1
ATOM 845 C C . PRO A 1 106 ? 6.944 5.123 0.114 1.00 95.75 106 PRO A C 1
ATOM 847 O O . PRO A 1 106 ? 6.031 5.389 -0.682 1.00 95.75 106 PRO A O 1
ATOM 850 N N . THR A 1 107 ? 7.548 6.040 0.852 1.00 97.31 107 THR A N 1
ATOM 851 C CA . THR A 1 107 ? 7.287 7.472 0.780 1.00 97.31 107 THR A CA 1
ATOM 852 C C . THR A 1 107 ? 7.623 8.026 -0.605 1.00 97.31 107 THR A C 1
ATOM 854 O O . THR A 1 107 ? 8.308 7.401 -1.419 1.00 97.31 107 THR A O 1
ATOM 857 N N . LEU A 1 108 ? 7.127 9.229 -0.904 1.00 97.69 108 LEU A N 1
ATOM 858 C CA . LEU A 1 108 ? 7.489 9.910 -2.148 1.00 97.69 108 LEU A CA 1
ATOM 859 C C . LEU A 1 108 ? 8.996 10.160 -2.232 1.00 97.69 108 LEU A C 1
ATOM 861 O O . LEU A 1 108 ? 9.560 9.965 -3.303 1.00 97.69 108 LEU A O 1
ATOM 865 N N . ASP A 1 109 ? 9.631 10.520 -1.117 1.00 97.94 109 ASP A N 1
ATOM 866 C CA . ASP A 1 109 ? 11.070 10.776 -1.067 1.00 97.94 109 ASP A CA 1
ATOM 867 C C . ASP A 1 109 ? 11.869 9.505 -1.374 1.00 97.94 109 ASP A C 1
ATOM 869 O O . ASP A 1 109 ? 12.715 9.527 -2.262 1.00 97.94 109 ASP A O 1
ATOM 873 N N . GLU A 1 110 ? 11.535 8.369 -0.750 1.00 97.88 110 GLU A N 1
ATOM 874 C CA . GLU A 1 110 ? 12.182 7.077 -1.044 1.00 97.88 110 GLU A CA 1
ATOM 875 C C . GLU A 1 110 ? 12.027 6.678 -2.517 1.00 97.88 110 GLU A C 1
ATOM 877 O O . GLU A 1 110 ? 12.973 6.208 -3.151 1.00 97.88 110 GLU A O 1
ATOM 882 N N . ARG A 1 111 ? 10.842 6.904 -3.094 1.00 98.06 111 ARG A N 1
ATOM 883 C CA . ARG A 1 111 ? 10.584 6.624 -4.512 1.00 98.06 111 ARG A CA 1
ATOM 884 C C . ARG A 1 111 ? 11.372 7.546 -5.437 1.00 98.06 111 ARG A C 1
ATOM 886 O O . ARG A 1 111 ? 11.828 7.094 -6.482 1.00 98.06 111 ARG A O 1
ATOM 893 N N . VAL A 1 112 ? 11.508 8.824 -5.087 1.00 98.25 112 VAL A N 1
ATOM 894 C CA . VAL A 1 112 ? 12.281 9.802 -5.865 1.00 98.25 112 VAL A CA 1
ATOM 895 C C . VAL A 1 112 ? 13.768 9.485 -5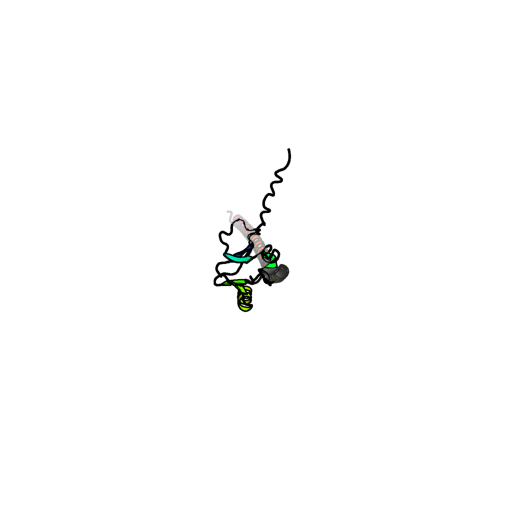.798 1.00 98.25 112 VAL A C 1
ATOM 897 O O . VAL A 1 112 ? 14.427 9.540 -6.830 1.00 98.25 112 VAL A O 1
ATOM 900 N N . THR A 1 113 ? 14.286 9.108 -4.628 1.00 98.00 113 THR A N 1
ATOM 901 C CA . THR A 1 113 ? 15.675 8.663 -4.476 1.00 98.00 113 THR A CA 1
ATOM 902 C C . THR A 1 113 ? 15.954 7.440 -5.342 1.00 98.00 113 THR A C 1
ATOM 904 O O . THR A 1 113 ? 16.854 7.495 -6.173 1.00 98.00 113 THR A O 1
ATOM 907 N N . SER A 1 114 ? 15.136 6.388 -5.231 1.00 97.44 114 SER A N 1
ATOM 908 C CA . SER A 1 114 ? 15.290 5.176 -6.049 1.00 97.44 114 SER A CA 1
ATOM 909 C C . SER A 1 114 ? 15.199 5.472 -7.549 1.00 97.44 114 SER A C 1
ATOM 911 O O . SER A 1 114 ? 16.016 4.984 -8.322 1.00 97.44 114 SER A O 1
ATOM 913 N N . LEU A 1 115 ? 14.252 6.314 -7.975 1.00 98.12 115 LEU A N 1
ATOM 914 C CA . LEU A 1 115 ? 14.145 6.700 -9.382 1.00 98.12 115 LEU A CA 1
ATOM 915 C C . LEU A 1 115 ? 15.350 7.533 -9.846 1.00 98.12 115 LEU A C 1
ATOM 917 O O . LEU A 1 115 ? 15.743 7.444 -11.005 1.00 98.12 115 LEU A O 1
ATOM 921 N N . GLY A 1 116 ? 15.926 8.349 -8.962 1.00 97.94 116 GLY A N 1
ATOM 922 C CA . GLY A 1 116 ? 17.150 9.098 -9.233 1.00 97.94 116 GLY A CA 1
ATOM 923 C C . GLY A 1 116 ? 18.335 8.177 -9.518 1.00 97.94 116 GLY A C 1
ATOM 924 O O . GLY A 1 116 ? 19.021 8.378 -10.517 1.00 97.94 116 GLY A O 1
ATOM 925 N N . GLU A 1 117 ? 18.515 7.139 -8.699 1.00 97.81 117 GLU A N 1
ATOM 926 C CA . GLU A 1 117 ? 19.546 6.108 -8.892 1.00 97.81 117 GLU A CA 1
ATOM 927 C C . GLU A 1 117 ? 19.346 5.351 -10.215 1.00 97.81 117 GLU A C 1
ATOM 929 O O . GLU A 1 117 ? 20.292 5.178 -10.986 1.00 97.81 117 GLU A O 1
ATOM 934 N N . ASP A 1 118 ? 18.104 4.969 -10.532 1.00 98.25 118 ASP A N 1
ATOM 935 C CA . ASP A 1 118 ? 17.772 4.305 -11.798 1.00 98.25 118 ASP A CA 1
ATOM 936 C C . ASP A 1 118 ? 18.079 5.199 -13.014 1.00 98.25 118 ASP A C 1
ATOM 938 O O . ASP A 1 118 ? 18.607 4.733 -14.027 1.00 98.25 118 ASP A O 1
ATOM 942 N N . VAL A 1 119 ? 17.760 6.496 -12.931 1.00 98.31 119 VAL A N 1
ATOM 943 C CA . VAL A 1 119 ? 18.040 7.465 -14.002 1.00 98.31 119 VAL A CA 1
ATOM 944 C C . VAL A 1 119 ? 19.542 7.656 -14.196 1.00 98.31 119 VAL A C 1
ATOM 946 O O . VAL A 1 119 ? 19.990 7.735 -15.340 1.00 98.31 119 VAL A O 1
ATOM 949 N N . GLU A 1 120 ? 20.319 7.708 -13.116 1.00 98.12 120 GLU A N 1
ATOM 950 C CA . GLU A 1 120 ? 21.779 7.812 -13.179 1.00 98.12 120 GLU A CA 1
ATOM 951 C C . GLU A 1 120 ? 22.394 6.574 -13.846 1.00 98.12 120 GLU A C 1
ATOM 953 O O . GLU A 1 120 ? 23.152 6.709 -14.808 1.00 98.12 120 GLU A O 1
ATOM 958 N N . ALA A 1 121 ? 21.970 5.373 -13.447 1.00 97.81 121 ALA A N 1
ATOM 959 C CA . ALA A 1 121 ? 22.425 4.128 -14.062 1.00 97.81 121 ALA A CA 1
ATOM 960 C C . ALA A 1 121 ? 22.092 4.056 -15.565 1.00 97.81 121 ALA A C 1
ATOM 962 O O . ALA A 1 121 ? 22.911 3.621 -16.381 1.00 97.81 121 ALA A O 1
ATOM 963 N N . VAL A 1 122 ? 20.897 4.512 -15.962 1.00 98.19 122 VAL A N 1
ATOM 964 C CA . VAL A 1 122 ? 20.519 4.602 -17.380 1.00 98.19 122 VAL A CA 1
ATOM 965 C C . VAL A 1 122 ? 21.386 5.626 -18.112 1.00 98.19 122 VAL A C 1
ATOM 967 O O . VAL A 1 122 ? 21.841 5.347 -19.222 1.00 98.19 122 VAL A O 1
ATOM 970 N N . ALA A 1 123 ? 21.646 6.789 -17.514 1.00 97.81 123 ALA A N 1
ATOM 971 C CA . ALA A 1 123 ? 22.487 7.815 -18.119 1.00 97.81 123 ALA A CA 1
ATOM 972 C C . ALA A 1 123 ? 23.905 7.286 -18.394 1.00 97.81 123 ALA A C 1
ATOM 974 O O . ALA A 1 123 ? 24.399 7.425 -19.515 1.00 97.81 123 ALA A O 1
ATOM 975 N N . GLU A 1 124 ? 24.520 6.598 -17.432 1.00 97.00 124 GLU A N 1
ATOM 976 C CA . GLU A 1 124 ? 25.838 5.974 -17.603 1.00 97.00 124 GLU A CA 1
ATOM 977 C C . GLU A 1 124 ? 25.844 4.919 -18.715 1.00 97.00 124 GLU A C 1
ATOM 979 O O . GLU A 1 124 ? 26.695 4.954 -19.609 1.00 97.00 124 GLU A O 1
ATOM 984 N N . ALA A 1 125 ? 24.855 4.019 -18.719 1.00 96.88 125 ALA A N 1
ATOM 985 C CA . ALA A 1 125 ? 24.734 2.998 -19.754 1.00 96.88 125 ALA A CA 1
ATOM 986 C C . ALA A 1 125 ? 24.565 3.620 -21.152 1.00 96.88 125 ALA A C 1
ATOM 988 O O . ALA A 1 125 ? 25.184 3.169 -22.117 1.00 96.88 125 ALA A O 1
ATOM 989 N N . THR A 1 126 ? 23.765 4.684 -21.273 1.00 97.19 126 THR A N 1
ATOM 990 C CA . THR A 1 126 ? 23.578 5.373 -22.558 1.00 97.19 126 THR A CA 1
ATOM 991 C C . THR A 1 126 ? 24.849 6.064 -23.042 1.00 97.19 126 THR A C 1
ATOM 993 O O . THR A 1 126 ? 25.170 5.954 -24.227 1.00 97.19 126 THR A O 1
ATOM 996 N N . ALA A 1 127 ? 25.608 6.713 -22.153 1.00 96.12 127 ALA A N 1
ATOM 997 C CA . ALA A 1 127 ? 26.871 7.359 -22.505 1.00 96.12 127 ALA A CA 1
ATOM 998 C C . ALA A 1 127 ? 27.877 6.351 -23.080 1.00 96.12 127 ALA A C 1
ATOM 1000 O O . ALA A 1 127 ? 28.451 6.602 -24.140 1.00 96.12 127 ALA A O 1
ATOM 1001 N N . PHE A 1 128 ? 28.003 5.182 -22.445 1.00 94.94 128 PHE A N 1
ATOM 1002 C CA . PHE A 1 128 ? 28.853 4.094 -22.931 1.00 94.94 128 PHE A CA 1
ATOM 1003 C C . PHE A 1 128 ? 28.448 3.631 -24.341 1.00 94.94 128 PHE A C 1
ATOM 1005 O O . PHE A 1 128 ? 29.278 3.544 -25.242 1.00 94.94 128 PHE A O 1
ATOM 1012 N N . THR A 1 129 ? 27.151 3.411 -24.581 1.00 96.06 129 THR A N 1
ATOM 1013 C CA . THR A 1 129 ? 26.685 2.983 -25.913 1.00 96.06 129 THR A CA 1
ATOM 1014 C C . THR A 1 129 ? 26.883 4.047 -26.994 1.00 96.06 129 THR A C 1
ATOM 1016 O O . THR A 1 129 ? 27.148 3.710 -28.147 1.00 96.06 129 THR A O 1
ATOM 1019 N N . LEU A 1 130 ? 26.772 5.333 -26.647 1.00 96.88 130 LEU A N 1
ATOM 1020 C CA . LEU A 1 130 ? 27.002 6.422 -27.594 1.00 96.88 130 LEU A CA 1
ATOM 1021 C C . LEU A 1 130 ? 28.464 6.466 -28.046 1.00 96.88 130 LEU A C 1
ATOM 1023 O O . LEU A 1 130 ? 28.711 6.651 -29.236 1.00 96.88 130 LEU A O 1
ATOM 1027 N N . GLU A 1 131 ? 29.409 6.233 -27.137 1.00 95.62 131 GLU A N 1
ATOM 1028 C CA . GLU A 1 131 ? 30.836 6.150 -27.463 1.00 95.62 131 GLU A CA 1
ATOM 1029 C C . GLU A 1 131 ? 31.125 5.009 -28.452 1.00 95.62 131 GLU A C 1
ATOM 1031 O O . GLU A 1 131 ? 31.712 5.241 -29.512 1.00 95.62 131 GLU A O 1
ATOM 1036 N N . ASP A 1 132 ? 30.609 3.807 -28.177 1.00 96.44 132 ASP A N 1
ATOM 1037 C CA . ASP A 1 132 ? 30.756 2.654 -29.072 1.00 96.44 132 ASP A CA 1
ATOM 1038 C C . ASP A 1 132 ? 30.139 2.918 -30.455 1.00 96.44 132 ASP A C 1
ATOM 1040 O O . ASP A 1 132 ? 30.743 2.635 -31.495 1.00 96.44 132 ASP A O 1
ATOM 1044 N N . THR A 1 133 ? 28.930 3.488 -30.496 1.00 96.06 133 THR A N 1
ATOM 1045 C CA . THR A 1 133 ? 28.263 3.793 -31.772 1.00 96.06 133 THR A CA 1
ATOM 1046 C C . THR A 1 133 ? 28.997 4.864 -32.576 1.00 96.06 133 THR A C 1
ATOM 1048 O O . THR A 1 133 ? 29.049 4.755 -33.803 1.00 96.06 133 THR A O 1
ATOM 1051 N N . ALA A 1 134 ? 29.604 5.857 -31.919 1.00 96.44 134 ALA A N 1
ATOM 1052 C CA . ALA A 1 134 ? 30.416 6.872 -32.579 1.00 96.44 134 ALA A CA 1
ATOM 1053 C C . ALA A 1 134 ? 31.674 6.256 -33.213 1.00 96.44 134 ALA A C 1
ATOM 1055 O O . ALA A 1 134 ? 31.937 6.491 -34.393 1.00 96.44 134 ALA A O 1
ATOM 1056 N N . ALA A 1 135 ? 32.390 5.392 -32.485 1.00 95.81 135 ALA A N 1
ATOM 1057 C CA . ALA A 1 135 ? 33.570 4.697 -33.006 1.00 95.81 135 ALA A CA 1
ATOM 1058 C C . ALA A 1 135 ? 33.238 3.799 -34.216 1.00 95.81 135 ALA A C 1
ATOM 1060 O O . ALA A 1 135 ? 33.975 3.749 -35.210 1.00 95.81 135 ALA A O 1
ATOM 1061 N N . ILE A 1 136 ? 32.091 3.112 -34.172 1.00 96.56 136 ILE A N 1
ATOM 1062 C CA . ILE A 1 136 ? 31.594 2.323 -35.305 1.00 96.56 136 ILE A CA 1
ATOM 1063 C C . ILE A 1 136 ? 31.282 3.237 -36.497 1.00 96.56 136 ILE A C 1
ATOM 1065 O O . ILE A 1 136 ? 31.692 2.931 -37.618 1.00 96.56 136 ILE A O 1
ATOM 1069 N N . ALA A 1 137 ? 30.593 4.360 -36.279 1.00 96.56 137 ALA A N 1
ATOM 1070 C CA . ALA A 1 137 ? 30.245 5.298 -37.345 1.00 96.56 137 ALA A CA 1
ATOM 1071 C C . ALA A 1 137 ? 31.489 5.860 -38.057 1.00 96.56 137 ALA A C 1
ATOM 1073 O O . ALA A 1 137 ? 31.509 5.912 -39.288 1.00 96.56 137 ALA A O 1
ATOM 1074 N N . GLU A 1 138 ? 32.543 6.205 -37.313 1.00 95.94 138 GLU A N 1
ATOM 1075 C CA . GLU A 1 138 ? 33.826 6.641 -37.885 1.00 95.94 138 GLU A CA 1
ATOM 1076 C C . GLU A 1 138 ? 34.475 5.548 -38.743 1.00 95.94 138 GLU A C 1
ATOM 1078 O O . GLU A 1 138 ? 34.918 5.809 -39.864 1.00 95.94 138 GLU A O 1
ATOM 1083 N N . THR A 1 139 ? 34.459 4.302 -38.262 1.00 96.25 139 THR A N 1
ATOM 1084 C CA . THR A 1 139 ? 34.997 3.151 -39.005 1.00 96.25 139 THR A CA 1
ATOM 1085 C C . THR A 1 139 ? 34.257 2.938 -40.330 1.00 96.25 139 THR A C 1
ATOM 1087 O O . THR A 1 139 ? 34.879 2.696 -41.366 1.00 96.25 139 THR A O 1
ATOM 1090 N N . PHE A 1 140 ? 32.926 3.063 -40.326 1.00 96.69 140 PHE A N 1
ATOM 1091 C CA . PHE A 1 140 ? 32.115 2.965 -41.543 1.00 96.69 140 PHE A CA 1
ATOM 1092 C C . PHE A 1 140 ? 32.364 4.121 -42.512 1.00 96.69 140 PHE A C 1
ATOM 1094 O O . PHE A 1 140 ? 32.428 3.888 -43.719 1.00 96.69 140 PHE A O 1
ATOM 1101 N N . ALA A 1 141 ? 32.509 5.349 -42.007 1.00 96.19 141 ALA A N 1
ATOM 1102 C CA . ALA A 1 141 ? 32.795 6.513 -42.840 1.00 96.19 141 ALA A CA 1
ATOM 1103 C C . ALA A 1 141 ? 34.125 6.347 -43.592 1.00 96.19 141 ALA A C 1
ATOM 1105 O O . ALA A 1 141 ? 34.172 6.582 -44.799 1.00 96.19 141 ALA A O 1
ATOM 1106 N N . TYR A 1 142 ? 35.165 5.864 -42.906 1.00 94.94 142 TYR A N 1
ATOM 1107 C CA . TYR A 1 142 ? 36.458 5.563 -43.522 1.00 94.94 142 TYR A CA 1
ATOM 1108 C C . TYR A 1 142 ? 36.346 4.482 -44.611 1.00 94.94 142 TYR A C 1
ATOM 1110 O O . TYR A 1 142 ? 36.797 4.678 -45.736 1.00 94.94 142 TYR A O 1
ATOM 1118 N N . ALA A 1 143 ? 35.665 3.368 -44.321 1.00 96.12 143 ALA A N 1
ATOM 1119 C CA . ALA A 1 143 ? 35.489 2.286 -45.294 1.00 96.12 143 ALA A CA 1
ATOM 1120 C C . ALA A 1 143 ? 34.687 2.711 -46.543 1.00 96.12 143 ALA A C 1
ATOM 1122 O O . ALA A 1 143 ? 34.909 2.188 -47.642 1.00 96.12 143 ALA A O 1
ATOM 1123 N N . LEU A 1 144 ? 33.739 3.642 -46.392 1.00 96.38 144 LEU A N 1
ATOM 1124 C CA . LEU A 1 144 ? 32.951 4.165 -47.506 1.00 96.38 144 LEU A CA 1
ATOM 1125 C C . LEU A 1 144 ? 33.796 5.040 -48.441 1.00 96.38 144 LEU A C 1
ATOM 1127 O O . LEU A 1 144 ? 33.642 4.924 -49.657 1.00 96.38 144 LEU A O 1
ATOM 1131 N N . ASP A 1 145 ? 34.688 5.865 -47.889 1.00 96.38 145 ASP A N 1
ATOM 1132 C CA . ASP A 1 145 ? 35.612 6.705 -48.661 1.00 96.38 145 ASP A CA 1
ATOM 1133 C C . ASP A 1 145 ? 36.541 5.847 -49.535 1.00 96.38 145 ASP A C 1
ATOM 1135 O O . ASP A 1 145 ? 36.580 6.011 -50.758 1.00 96.38 145 ASP A O 1
ATOM 1139 N N . ASP A 1 146 ? 37.164 4.825 -48.937 1.00 95.94 146 ASP A N 1
ATOM 1140 C CA . ASP A 1 146 ? 38.005 3.854 -49.651 1.00 95.94 146 ASP A CA 1
ATOM 1141 C C . ASP A 1 146 ? 37.236 3.151 -50.785 1.00 95.94 146 ASP A C 1
ATOM 1143 O O . ASP A 1 146 ? 37.732 2.990 -51.906 1.00 95.94 146 ASP A O 1
ATOM 1147 N N . THR A 1 147 ? 35.993 2.740 -50.513 1.00 96.06 147 THR A N 1
ATOM 1148 C CA . THR A 1 147 ? 35.145 2.064 -51.506 1.00 96.06 147 THR A CA 1
ATOM 1149 C C . THR A 1 147 ? 34.756 3.008 -52.646 1.00 96.06 147 THR A C 1
ATOM 1151 O O . THR A 1 147 ? 34.726 2.586 -53.805 1.00 96.06 147 THR A O 1
ATOM 1154 N N . SER A 1 148 ? 34.488 4.282 -52.343 1.00 96.25 148 SER A N 1
ATOM 1155 C CA . SER A 1 148 ? 34.187 5.309 -53.344 1.00 96.25 148 SER A CA 1
ATOM 1156 C C . SER A 1 148 ? 35.382 5.543 -54.269 1.00 96.25 148 SER A C 1
ATOM 1158 O O . SER A 1 148 ? 35.233 5.488 -55.490 1.00 96.25 148 SER A O 1
ATOM 1160 N N . ALA A 1 149 ? 36.585 5.700 -53.710 1.00 96.25 149 ALA A N 1
ATOM 1161 C CA . ALA A 1 149 ? 37.810 5.881 -54.488 1.00 96.25 149 ALA A CA 1
ATOM 1162 C C . ALA A 1 149 ? 38.101 4.683 -55.414 1.00 96.25 149 ALA A C 1
ATOM 1164 O O . ALA A 1 149 ? 38.492 4.847 -56.579 1.00 96.25 149 ALA A O 1
ATOM 1165 N N . LEU A 1 150 ? 37.865 3.457 -54.929 1.00 96.69 150 LEU A N 1
ATOM 1166 C CA . LEU A 1 150 ? 37.991 2.250 -55.747 1.00 96.69 150 LEU A CA 1
ATOM 1167 C C . LEU A 1 150 ? 36.955 2.220 -56.884 1.00 96.69 150 LEU A C 1
ATOM 1169 O O . LEU A 1 150 ? 37.297 1.862 -58.015 1.00 96.69 150 LEU A O 1
ATOM 1173 N N . ALA A 1 151 ? 35.706 2.606 -56.606 1.00 97.06 151 ALA A N 1
ATOM 1174 C CA . ALA A 1 151 ? 34.638 2.657 -57.601 1.00 97.06 151 ALA A CA 1
ATOM 1175 C C . ALA A 1 151 ? 34.933 3.676 -58.716 1.00 97.06 151 ALA A C 1
ATOM 1177 O O . ALA A 1 151 ? 34.743 3.363 -59.893 1.00 97.06 151 ALA A O 1
ATOM 1178 N N . GLU A 1 152 ? 35.455 4.855 -58.372 1.00 97.56 152 GLU A N 1
ATOM 1179 C CA . GLU A 1 152 ? 35.885 5.870 -59.342 1.00 97.56 152 GLU A CA 1
ATOM 1180 C C . GLU A 1 152 ? 37.031 5.366 -60.229 1.00 97.56 152 GLU A C 1
ATOM 1182 O O . GLU A 1 152 ? 36.988 5.504 -61.455 1.00 97.56 152 GLU A O 1
ATOM 1187 N N . THR A 1 153 ? 38.025 4.705 -59.627 1.00 97.25 153 THR A N 1
ATOM 1188 C CA . THR A 1 153 ? 39.154 4.112 -60.361 1.00 97.25 153 THR A CA 1
ATOM 1189 C C . THR A 1 153 ? 38.674 3.049 -61.352 1.00 97.25 153 THR A C 1
ATOM 1191 O O . THR A 1 153 ? 39.105 3.024 -62.508 1.00 97.25 153 THR A O 1
ATOM 1194 N N . LEU A 1 154 ? 37.742 2.189 -60.929 1.00 97.62 154 LEU A N 1
ATOM 1195 C CA . LEU A 1 154 ? 37.141 1.177 -61.795 1.00 97.62 154 LEU A CA 1
ATOM 1196 C C . LEU A 1 154 ? 36.340 1.811 -62.940 1.00 97.62 154 LEU A C 1
ATOM 1198 O O . LEU A 1 154 ? 36.451 1.359 -64.080 1.00 97.62 154 LEU A O 1
ATOM 1202 N N . ALA A 1 155 ? 35.560 2.858 -62.660 1.00 97.81 155 ALA A N 1
ATOM 1203 C CA . ALA A 1 155 ? 34.795 3.572 -63.679 1.00 97.81 155 ALA A CA 1
ATOM 1204 C C . ALA A 1 155 ? 35.712 4.167 -64.762 1.00 97.81 155 ALA A C 1
ATOM 1206 O O . ALA A 1 155 ? 35.427 4.031 -65.953 1.00 97.81 155 ALA A O 1
ATOM 1207 N N . MET A 1 156 ? 36.846 4.753 -64.364 1.00 97.50 156 MET A N 1
ATOM 1208 C CA . MET A 1 156 ? 37.831 5.292 -65.303 1.00 97.50 156 MET A CA 1
ATOM 1209 C C . MET A 1 156 ? 38.464 4.196 -66.175 1.00 97.50 156 MET A C 1
ATOM 1211 O O . MET A 1 156 ? 38.541 4.353 -67.393 1.00 97.50 156 MET A O 1
ATOM 1215 N N . ALA A 1 157 ? 38.840 3.058 -65.583 1.00 97.62 157 ALA A N 1
ATOM 1216 C CA . ALA A 1 157 ? 39.397 1.927 -66.328 1.00 97.62 157 ALA A CA 1
ATOM 1217 C C . ALA A 1 157 ? 38.392 1.321 -67.328 1.00 97.62 157 ALA A C 1
ATOM 1219 O O . ALA A 1 157 ? 38.767 0.931 -68.435 1.00 97.62 157 ALA A O 1
ATOM 1220 N N . LEU A 1 158 ? 37.105 1.252 -66.967 1.00 97.69 158 LEU A N 1
ATOM 1221 C CA . LEU A 1 158 ? 36.055 0.774 -67.869 1.00 97.69 158 LEU A CA 1
ATOM 1222 C C . LEU A 1 158 ? 35.875 1.698 -69.080 1.00 97.69 158 LEU A C 1
ATOM 1224 O O . LEU A 1 158 ? 35.791 1.195 -70.200 1.00 97.69 158 LEU A O 1
ATOM 1228 N N . LEU A 1 159 ? 35.887 3.020 -68.877 1.00 97.50 159 LEU A N 1
ATOM 1229 C CA . LEU A 1 159 ? 35.829 3.996 -69.972 1.00 97.50 159 LEU A CA 1
ATOM 1230 C C . LEU A 1 159 ? 37.033 3.873 -70.915 1.00 97.50 159 LEU A C 1
ATOM 1232 O O . LEU A 1 159 ? 36.868 3.911 -72.134 1.00 97.50 159 LEU A O 1
ATOM 1236 N N . GLU A 1 160 ? 38.235 3.678 -70.369 1.00 97.75 160 GLU A N 1
ATOM 1237 C CA . GLU A 1 160 ? 39.440 3.457 -71.174 1.00 97.75 160 GLU A CA 1
ATOM 1238 C C . GLU A 1 160 ? 39.327 2.175 -72.015 1.00 97.75 160 GLU A C 1
ATOM 1240 O O . GLU A 1 160 ? 39.574 2.191 -73.223 1.00 97.75 160 GLU A O 1
ATOM 1245 N N . ILE A 1 161 ? 38.864 1.072 -71.416 1.00 97.69 161 ILE A N 1
ATOM 1246 C CA . ILE A 1 161 ? 38.615 -0.188 -72.130 1.00 97.69 161 ILE A CA 1
ATOM 1247 C C . ILE A 1 161 ? 37.564 -0.009 -73.235 1.00 97.69 161 ILE A C 1
ATOM 1249 O O . ILE A 1 161 ? 37.715 -0.574 -74.320 1.00 97.69 161 ILE A O 1
ATOM 1253 N N . GLU A 1 162 ? 36.486 0.734 -72.980 1.00 97.44 162 GLU A N 1
ATOM 1254 C CA . GLU A 1 162 ? 35.467 1.032 -73.989 1.00 97.44 162 GLU A CA 1
ATOM 1255 C C . GLU A 1 162 ? 36.043 1.831 -75.161 1.00 97.44 162 GLU A C 1
ATOM 1257 O O . GLU A 1 162 ? 35.792 1.468 -76.313 1.00 97.44 162 GLU A O 1
ATOM 1262 N N . GLY A 1 163 ? 36.870 2.844 -74.886 1.00 96.56 163 GLY A N 1
ATOM 1263 C CA . GLY A 1 163 ? 37.595 3.598 -75.910 1.00 96.56 163 GLY A CA 1
ATOM 1264 C C . GLY A 1 163 ? 38.482 2.697 -76.772 1.00 96.56 163 GLY A C 1
ATOM 1265 O O . GLY A 1 163 ? 38.335 2.664 -77.995 1.00 96.56 163 GLY A O 1
ATOM 1266 N N . LEU A 1 164 ? 39.321 1.874 -76.137 1.00 96.69 164 LEU A N 1
ATOM 1267 C CA . LEU A 1 164 ? 40.203 0.928 -76.830 1.00 96.69 164 LEU A CA 1
ATOM 1268 C C . LEU A 1 164 ? 39.422 -0.089 -77.676 1.00 96.69 164 LEU A C 1
ATOM 1270 O O . LEU A 1 164 ? 39.830 -0.428 -78.789 1.00 96.69 164 LEU A O 1
ATOM 1274 N N . LYS A 1 165 ? 38.272 -0.573 -77.190 1.00 96.38 165 LYS A N 1
ATOM 1275 C CA . LYS A 1 165 ? 37.394 -1.467 -77.964 1.00 96.38 165 LYS A CA 1
ATOM 1276 C C . LYS A 1 165 ? 36.878 -0.797 -79.239 1.00 96.38 165 LYS A C 1
ATOM 1278 O O . LYS A 1 165 ? 36.833 -1.462 -80.275 1.00 96.38 165 LYS A O 1
ATOM 1283 N N . GLN A 1 166 ? 36.502 0.484 -79.180 1.00 94.62 166 GLN A N 1
ATOM 1284 C CA . GLN A 1 166 ? 36.059 1.227 -80.366 1.00 94.62 166 GLN A CA 1
ATOM 1285 C C . GLN A 1 166 ? 37.198 1.415 -81.374 1.00 94.62 166 GLN A C 1
ATOM 1287 O O . GLN A 1 166 ? 37.001 1.172 -82.563 1.00 94.62 166 GLN A O 1
ATOM 1292 N N . GLU A 1 167 ? 38.403 1.761 -80.917 1.00 95.69 167 GLU A N 1
ATOM 1293 C CA . GLU A 1 167 ? 39.575 1.892 -81.795 1.00 95.69 167 GLU A CA 1
ATOM 1294 C C . GLU A 1 167 ? 39.926 0.576 -82.501 1.00 95.69 167 GLU A C 1
ATOM 1296 O O . GLU A 1 167 ? 40.132 0.551 -83.716 1.00 95.69 167 GLU A O 1
ATOM 1301 N N . ILE A 1 168 ? 39.932 -0.542 -81.766 1.00 95.44 168 ILE A N 1
ATOM 1302 C CA . ILE A 1 168 ? 40.184 -1.873 -82.339 1.00 95.44 168 ILE A CA 1
ATOM 1303 C C . ILE A 1 168 ? 39.145 -2.213 -83.410 1.00 95.44 168 ILE A C 1
ATOM 1305 O O . ILE A 1 168 ? 39.501 -2.777 -84.446 1.00 95.44 168 ILE A O 1
ATOM 1309 N N . LYS A 1 169 ? 37.871 -1.881 -83.175 1.00 95.12 169 LYS A N 1
ATOM 1310 C CA . LYS A 1 169 ? 36.792 -2.120 -84.137 1.00 95.12 169 LYS A CA 1
ATOM 1311 C C . LYS A 1 169 ? 37.039 -1.361 -85.448 1.00 95.12 169 LYS A C 1
ATOM 1313 O O . LYS A 1 169 ? 37.029 -1.970 -86.516 1.00 95.12 169 LYS A O 1
ATOM 1318 N N . VAL A 1 170 ? 37.382 -0.073 -85.350 1.00 94.25 170 VAL A N 1
ATOM 1319 C CA . VAL A 1 170 ? 37.751 0.765 -86.505 1.00 94.25 170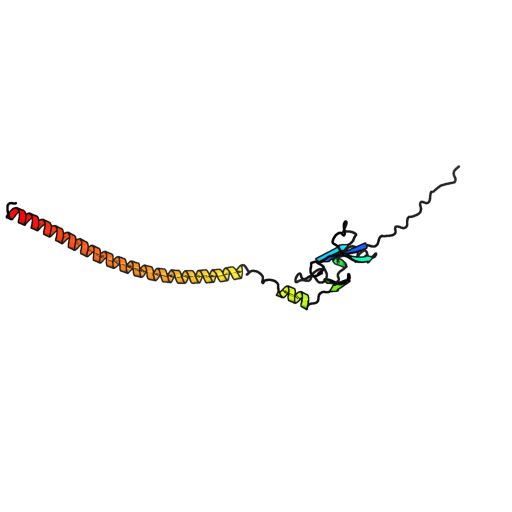 VAL A CA 1
ATOM 1320 C C . VAL A 1 170 ? 38.936 0.169 -87.272 1.00 94.25 170 VAL A C 1
ATOM 1322 O O . VAL A 1 170 ? 38.891 0.083 -88.498 1.00 94.25 170 VAL A O 1
ATOM 1325 N N . LEU A 1 171 ? 39.978 -0.296 -86.573 1.00 94.56 171 LEU A N 1
ATOM 1326 C CA . LEU A 1 171 ? 41.164 -0.896 -87.200 1.00 94.56 171 LEU A CA 1
ATOM 1327 C C . LEU A 1 171 ? 40.876 -2.223 -87.915 1.00 94.56 171 LEU A C 1
ATOM 1329 O O . LEU A 1 171 ? 41.545 -2.547 -88.896 1.00 94.56 171 LEU A O 1
ATOM 1333 N N . LYS A 1 172 ? 39.893 -2.993 -87.439 1.00 94.69 172 LYS A N 1
ATOM 1334 C CA . LYS A 1 172 ? 39.461 -4.247 -88.074 1.00 94.69 172 LYS A CA 1
ATOM 1335 C C . LYS A 1 172 ? 38.525 -4.040 -89.268 1.00 94.69 172 LYS A C 1
ATOM 1337 O O . LYS A 1 172 ? 38.271 -5.001 -89.989 1.00 94.69 172 LYS A O 1
ATOM 1342 N N . GLY A 1 173 ? 38.052 -2.814 -89.502 1.00 85.25 173 GLY A N 1
ATOM 1343 C CA . GLY A 1 173 ? 37.088 -2.508 -90.561 1.00 85.25 173 GLY A CA 1
ATOM 1344 C C . GLY A 1 173 ? 35.679 -3.051 -90.289 1.00 85.25 173 GLY A C 1
ATOM 1345 O O . GLY A 1 173 ? 34.935 -3.281 -91.243 1.00 85.25 173 GLY A O 1
ATOM 1346 N N . GLU A 1 174 ? 35.342 -3.283 -89.013 1.00 74.12 174 GLU A N 1
ATOM 1347 C CA . GLU A 1 174 ? 34.027 -3.738 -88.517 1.00 74.12 174 GLU A CA 1
ATOM 1348 C C . GLU A 1 174 ? 33.130 -2.579 -88.046 1.00 74.12 174 GLU A C 1
ATOM 1350 O O . GLU A 1 174 ? 33.651 -1.504 -87.674 1.00 74.12 174 GLU A O 1
#

Secondary structure (DSSP, 8-state):
---------------PPPEEEEEEE-TT-BEEEEEETTT-S--TT-EEEEEE--TTTTTTHHHHTSTT-SB-TT--B-EEEETTEEEEPPHHHHHHHHHTSPPPPPPHHHHHHHHHHHHHHHHHHHHHHHHHHHHHHHHHHHHHHHHHHHHHHHHHHHHHHHHHHHHHHHHHT-

Foldseek 3Di:
DDDDDPPPDPPPPPPDFWKWKKFAADPVQFTPDIAIPLPPVDCVRIATQDTGDDCQCRVPVQPRPDPQHQADPLRHGQWGADPSYTDGDDPVNRVVVSVPDDDDDDDPVRVVVVVVVVVVVVVVVVVVVVVVVVVVVVVVVVVVVVVVVVVVVVVVVVVVVVVVVVVVCVVVVD

Organism: Desulfitobacterium dehalogenans (strain ATCC 51507 / DSM 9161 / JW/IU-DC1) (NCBI:txid756499)

pLDDT: mean 92.0, std 11.84, range [46.59, 98.31]

Sequence (174 aa):
MDDDLILEEPFDEYEQEPIKVYVQTDTDGRIISINSSVFLDDPTGWVQIDEGYDNVKHYHAQGNYLPNGLFDESGCYNYRLIDGEVVGRTAEEKQAETDARPAPPPTLDERVTSLGEDVEAVAEATAFTLEDTAAIAETFAYALDDTSALAETLAMALLEIEGLKQEIKVLKGE